Protein AF-A0A6P7YYZ5-F1 (afdb_monomer)

Nearest PDB structures (foldseek):
  6nr8-assembly1_4  TM=8.259E-01  e=3.745E-09  Homo sapiens
  6nrc-assembly1_4  TM=8.775E-01  e=7.275E-09  Homo sapiens
  6nrd-assembly1_4  TM=8.446E-01  e=4.225E-09  Homo sapiens
  4zop-assembly1_B  TM=7.526E-01  e=5.633E+00  Homo sapiens
  8tu6-assembly1_B  TM=7.529E-01  e=8.093E+00  Homo sapiens

Radius of gyration: 33.9 Å; Cα contacts (8 Å, |Δi|>4): 67; chains: 1; bounding box: 81×26×107 Å

InterPro domains:
  IPR002777 Prefoldin beta-like [PF01920] (38-143)
  IPR009053 Prefoldin [G3DSA:1.10.287.370] (31-143)
  IPR016661 Prefoldin, subunit 4 [PIRSF016477] (21-148)
  IPR016661 Prefoldin, subunit 4 [PTHR21100] (19-149)

Solvent-accessible surface area (backbone atoms only — not comparable to full-atom values): 9573 Å² total; per-residue (Å²): 138,84,86,88,86,87,88,88,87,89,85,82,90,76,87,81,81,90,76,87,76,81,76,77,74,72,74,72,73,84,72,85,81,48,74,70,53,54,51,51,51,56,48,46,56,52,51,51,53,50,43,53,54,52,52,52,52,42,51,54,51,51,52,53,43,49,54,49,51,53,50,46,54,59,57,70,70,54,60,94,84,57,74,63,45,74,44,77,60,90,94,45,74,48,71,32,50,68,68,59,46,49,52,52,45,50,54,49,44,52,56,51,50,56,51,42,52,54,49,51,55,50,43,51,57,52,49,55,54,44,52,54,50,50,52,58,48,41,76,74,48,49,87,77,59,86,82,84,71,82,92,121

Structure (mmCIF, N/CA/C/O backbone):
data_AF-A0A6P7YYZ5-F1
#
_entry.id   AF-A0A6P7YYZ5-F1
#
loop_
_atom_site.group_PDB
_atom_site.id
_atom_site.type_symbol
_atom_site.label_atom_id
_atom_site.label_alt_id
_atom_site.label_comp_id
_atom_site.label_asym_id
_atom_site.label_entity_id
_atom_site.label_seq_id
_atom_site.pdbx_PDB_ins_code
_atom_site.Cartn_x
_atom_site.Cartn_y
_atom_site.Cartn_z
_atom_site.occupancy
_atom_site.B_iso_or_equiv
_atom_site.auth_seq_id
_atom_site.auth_comp_id
_atom_site.auth_asym_id
_atom_site.auth_atom_id
_atom_site.pdbx_PDB_model_num
ATOM 1 N N . MET A 1 1 ? 57.079 -19.587 81.071 1.00 39.97 1 MET A N 1
ATOM 2 C CA . M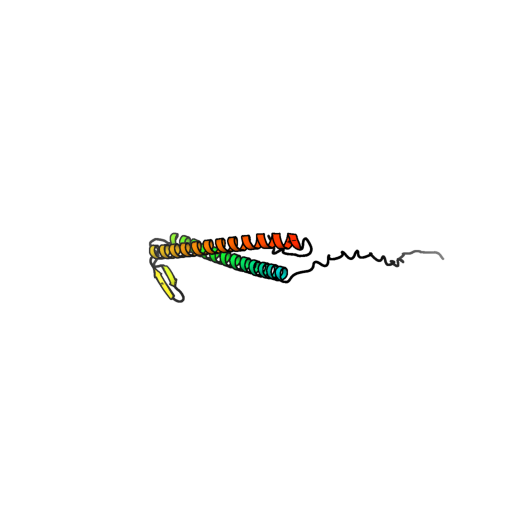ET A 1 1 ? 57.438 -19.026 79.748 1.00 39.97 1 MET A CA 1
ATOM 3 C C . MET A 1 1 ? 56.194 -18.415 79.117 1.00 39.97 1 MET A C 1
ATOM 5 O O . MET A 1 1 ? 55.093 -18.734 79.536 1.00 39.97 1 MET A O 1
ATOM 9 N N . ARG A 1 2 ? 56.405 -17.424 78.258 1.00 38.94 2 ARG A N 1
ATOM 10 C CA . ARG A 1 2 ? 55.554 -16.257 77.982 1.00 38.94 2 ARG A CA 1
ATOM 11 C C . ARG A 1 2 ? 54.751 -16.447 76.675 1.00 38.94 2 ARG A C 1
ATOM 13 O O . ARG A 1 2 ? 55.193 -17.221 75.836 1.00 38.94 2 ARG A O 1
ATOM 20 N N . PHE A 1 3 ? 53.695 -15.633 76.515 1.00 37.72 3 PHE A N 1
ATOM 21 C CA . PHE A 1 3 ? 52.914 -15.318 75.293 1.00 37.72 3 PHE A CA 1
ATOM 22 C C . PHE A 1 3 ? 51.848 -16.353 74.872 1.00 37.72 3 PHE A C 1
ATOM 24 O O . PHE A 1 3 ? 52.139 -17.533 74.803 1.00 37.72 3 PHE A O 1
ATOM 31 N N . GLY A 1 4 ? 50.580 -16.031 74.591 1.00 42.47 4 GLY A N 1
ATOM 32 C CA . GLY A 1 4 ? 49.919 -14.759 74.281 1.00 42.47 4 GLY A CA 1
ATOM 33 C C . GLY A 1 4 ? 49.463 -14.745 72.817 1.00 42.47 4 GLY A C 1
ATOM 34 O O . GLY A 1 4 ? 50.325 -14.665 71.955 1.00 42.47 4 GLY A O 1
ATOM 35 N N . SER A 1 5 ? 48.149 -14.809 72.548 1.00 42.12 5 SER A N 1
ATOM 36 C CA . SER A 1 5 ? 47.453 -14.006 71.520 1.00 42.12 5 SER A CA 1
ATOM 37 C C . SER A 1 5 ? 45.942 -14.312 71.480 1.00 42.12 5 SER A C 1
ATOM 39 O O . SER A 1 5 ? 45.530 -15.468 71.484 1.00 42.12 5 SER A O 1
ATOM 41 N N . ALA A 1 6 ? 45.136 -13.256 71.416 1.00 41.34 6 ALA A N 1
ATOM 42 C CA . ALA A 1 6 ? 43.705 -13.211 71.080 1.00 41.34 6 ALA A CA 1
ATOM 43 C C . ALA A 1 6 ? 43.562 -12.267 69.847 1.00 41.34 6 ALA A C 1
ATOM 45 O O . ALA A 1 6 ? 44.587 -11.703 69.456 1.00 41.34 6 ALA A O 1
ATOM 46 N N . PRO A 1 7 ? 42.379 -11.889 69.301 1.00 55.72 7 PRO A N 1
ATOM 47 C CA . PRO A 1 7 ? 41.026 -12.471 69.271 1.00 55.72 7 PRO A CA 1
ATOM 48 C C . PRO A 1 7 ? 40.462 -12.494 67.798 1.00 55.72 7 PRO A C 1
ATOM 50 O O . PRO A 1 7 ? 41.136 -13.045 66.937 1.00 55.72 7 PRO A O 1
ATOM 53 N N . PRO A 1 8 ? 39.273 -11.942 67.440 1.00 63.56 8 PRO A N 1
ATOM 54 C CA . PRO A 1 8 ? 38.016 -12.652 67.140 1.00 63.56 8 PRO A CA 1
ATOM 55 C C . PRO A 1 8 ? 37.487 -12.390 65.704 1.00 63.56 8 PRO A C 1
ATOM 57 O O . PRO A 1 8 ? 38.052 -11.567 64.989 1.00 63.56 8 PRO A O 1
ATOM 60 N N . ARG A 1 9 ? 36.323 -12.945 65.310 1.00 41.84 9 ARG A N 1
ATOM 61 C CA . ARG A 1 9 ? 35.265 -12.128 64.663 1.00 41.84 9 ARG A CA 1
ATOM 62 C C . ARG A 1 9 ? 33.916 -12.822 64.471 1.00 41.84 9 ARG A C 1
ATOM 64 O O . ARG A 1 9 ? 33.815 -14.018 64.247 1.00 41.84 9 ARG A O 1
ATOM 71 N N . CYS A 1 10 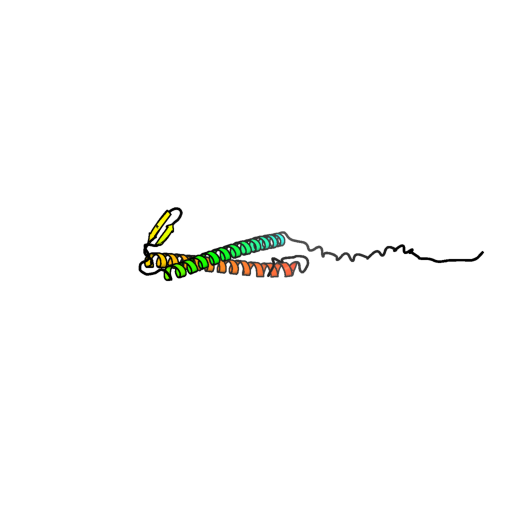? 32.906 -11.965 64.595 1.00 45.19 10 CYS A N 1
ATOM 72 C CA . CYS A 1 10 ? 31.467 -12.172 64.587 1.00 45.19 10 CYS A CA 1
ATOM 73 C C . CYS A 1 10 ? 30.873 -12.576 63.231 1.00 45.19 10 CYS A C 1
ATOM 75 O O . CYS A 1 10 ? 31.313 -12.107 62.186 1.00 45.19 10 CYS A O 1
ATOM 77 N N . GLY A 1 11 ? 29.736 -13.261 63.315 1.00 39.62 11 GLY A N 1
ATOM 78 C CA . GLY A 1 11 ? 28.595 -13.192 62.399 1.00 39.62 11 GLY A CA 1
ATOM 79 C C . GLY A 1 11 ? 27.511 -14.077 63.016 1.00 39.62 11 GLY A C 1
ATOM 80 O O . GLY A 1 11 ? 27.777 -15.232 63.307 1.00 39.62 11 GLY A O 1
ATOM 81 N N . GLY A 1 12 ? 26.322 -13.637 63.400 1.00 40.69 12 GLY A N 1
ATOM 82 C CA . GLY A 1 12 ? 25.509 -12.510 62.974 1.00 40.69 12 GLY A CA 1
ATOM 83 C C . GLY A 1 12 ? 24.088 -13.070 62.948 1.00 40.69 12 GLY A C 1
ATOM 84 O O . GLY A 1 12 ? 23.691 -13.686 61.968 1.00 40.69 12 GLY A O 1
ATOM 85 N N . GLN A 1 13 ? 23.374 -12.967 64.071 1.00 45.47 13 GLN A N 1
ATOM 86 C CA . GLN A 1 13 ? 21.946 -13.268 64.140 1.00 45.47 13 GLN A CA 1
ATOM 87 C C . GLN A 1 13 ? 21.182 -12.115 63.490 1.00 45.47 13 GLN A C 1
ATOM 89 O O . GLN A 1 13 ? 21.353 -10.971 63.902 1.00 45.47 13 GLN A O 1
ATOM 94 N N . SER A 1 14 ? 20.285 -12.417 62.556 1.00 42.44 14 SER A N 1
ATOM 95 C CA . SER A 1 14 ? 19.061 -11.633 62.390 1.00 42.44 14 SER A CA 1
ATOM 96 C C . SER A 1 14 ? 18.012 -12.471 61.667 1.00 42.44 14 SER A C 1
ATOM 98 O O . SER A 1 14 ? 18.008 -12.587 60.444 1.00 42.44 14 SER A O 1
ATOM 100 N N . SER A 1 15 ? 17.127 -13.065 62.460 1.00 45.25 15 SER A N 1
ATOM 101 C CA . SER A 1 15 ? 15.822 -13.549 62.032 1.00 45.25 15 SER A CA 1
ATOM 102 C C . SER A 1 15 ? 14.973 -12.357 61.576 1.00 45.25 15 SER A C 1
ATOM 104 O O . SER A 1 15 ? 14.746 -11.432 62.356 1.00 45.25 15 SER A O 1
ATOM 106 N N . SER A 1 16 ? 14.503 -12.360 60.331 1.00 38.94 16 SER A N 1
ATOM 107 C CA . SER A 1 16 ? 13.532 -11.377 59.835 1.00 38.94 16 SER A CA 1
ATOM 108 C C . SER A 1 16 ? 12.103 -11.831 60.159 1.00 38.94 16 SER A C 1
ATOM 110 O O . SER A 1 16 ? 11.766 -12.974 59.847 1.00 38.94 16 SER A O 1
ATOM 112 N N . PRO A 1 17 ? 11.240 -10.979 60.742 1.00 47.31 17 PRO A N 1
ATOM 113 C CA . PRO A 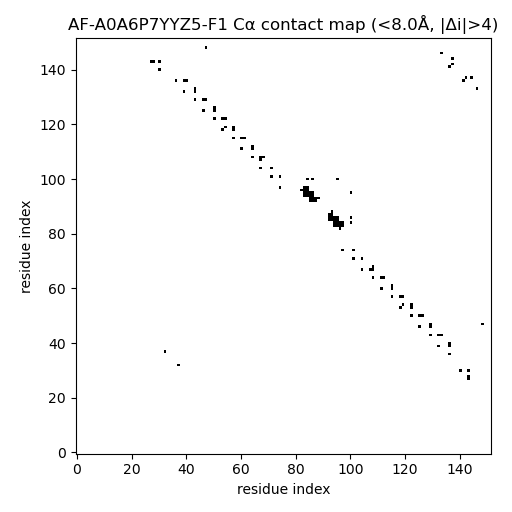1 17 ? 9.824 -11.273 60.870 1.00 47.31 17 PRO A CA 1
ATOM 114 C C . PRO A 1 17 ? 9.026 -10.743 59.670 1.00 47.31 17 PRO A C 1
ATOM 116 O O . PRO A 1 17 ? 9.278 -9.670 59.123 1.00 47.31 17 PRO A O 1
ATOM 119 N N . THR A 1 18 ? 8.036 -11.545 59.303 1.00 43.75 18 THR A N 1
ATOM 120 C CA . THR A 1 18 ? 6.918 -11.313 58.391 1.00 43.75 18 THR A CA 1
ATOM 121 C C . THR A 1 18 ? 6.239 -9.955 58.596 1.00 43.75 18 THR A C 1
ATOM 123 O O . THR A 1 18 ? 5.823 -9.641 59.707 1.00 43.75 18 THR A O 1
ATOM 126 N N . MET A 1 19 ? 6.017 -9.201 57.514 1.00 41.16 19 MET A N 1
ATOM 127 C CA . MET A 1 19 ? 5.031 -8.115 57.474 1.00 41.16 19 MET A CA 1
ATOM 128 C C . MET A 1 19 ? 4.071 -8.376 56.316 1.00 41.16 19 MET A C 1
ATOM 130 O O . MET A 1 19 ? 4.426 -8.266 55.144 1.00 41.16 19 MET A O 1
ATOM 134 N N . ALA A 1 20 ? 2.855 -8.782 56.680 1.00 44.25 20 ALA A N 1
ATOM 135 C CA . ALA A 1 20 ? 1.724 -8.937 55.787 1.00 44.25 20 ALA A CA 1
ATOM 136 C C . ALA A 1 20 ? 1.378 -7.573 55.174 1.00 44.25 20 ALA A C 1
ATOM 138 O O . ALA A 1 20 ? 0.822 -6.699 55.838 1.00 44.25 20 ALA A O 1
ATOM 139 N N . ALA A 1 21 ? 1.722 -7.391 53.901 1.00 44.34 21 ALA A N 1
ATOM 140 C CA . ALA A 1 21 ? 1.187 -6.307 53.100 1.00 44.34 21 ALA A CA 1
ATOM 141 C C . ALA A 1 21 ? -0.284 -6.624 52.812 1.00 44.34 21 ALA A C 1
ATOM 143 O O . ALA A 1 21 ? -0.606 -7.538 52.053 1.00 44.34 21 ALA A O 1
ATOM 144 N N . THR A 1 22 ? -1.178 -5.882 53.459 1.00 39.81 22 THR A N 1
ATOM 145 C CA . THR A 1 22 ? -2.609 -5.868 53.173 1.00 39.81 22 THR A CA 1
ATOM 146 C C . THR A 1 22 ? -2.799 -5.493 51.706 1.00 39.81 22 THR A C 1
ATOM 148 O O . THR A 1 22 ? -2.731 -4.321 51.337 1.00 39.81 22 THR A O 1
ATOM 151 N N . MET A 1 23 ? -3.003 -6.495 50.850 1.00 44.81 23 MET A N 1
ATOM 152 C CA . MET A 1 23 ? -3.414 -6.281 49.471 1.00 44.81 23 MET A CA 1
ATOM 153 C C . MET A 1 23 ? -4.768 -5.572 49.501 1.00 44.81 23 MET A C 1
ATOM 155 O O . MET A 1 23 ? -5.798 -6.181 49.789 1.00 44.81 23 MET A O 1
ATOM 159 N N . LYS A 1 24 ? -4.766 -4.265 49.213 1.00 38.59 24 LYS A N 1
ATOM 160 C CA . LYS A 1 24 ? -5.951 -3.575 48.706 1.00 38.59 24 LYS A CA 1
ATOM 161 C C . LYS A 1 24 ? -6.372 -4.348 47.463 1.00 38.59 24 LYS A C 1
ATOM 163 O O . LYS A 1 24 ? -5.777 -4.194 46.401 1.00 38.59 24 LYS A O 1
ATOM 168 N N . LYS A 1 25 ? -7.375 -5.210 47.620 1.00 39.62 25 LYS A N 1
ATOM 169 C CA . LYS A 1 25 ? -8.158 -5.733 46.512 1.00 39.62 25 LYS A CA 1
ATOM 170 C C . LYS A 1 25 ? -8.787 -4.497 45.882 1.00 39.62 25 LYS A C 1
ATOM 172 O O . LYS A 1 25 ? -9.761 -3.969 46.412 1.00 39.62 25 LYS A O 1
ATOM 177 N N . ALA A 1 26 ? -8.147 -3.964 44.840 1.00 41.97 26 ALA A N 1
ATOM 178 C CA . ALA A 1 26 ? -8.826 -3.088 43.909 1.00 41.97 26 ALA A CA 1
ATOM 179 C C . ALA A 1 26 ? -10.070 -3.876 43.514 1.00 41.97 26 ALA A C 1
ATOM 181 O O . ALA A 1 26 ? -9.963 -4.975 42.968 1.00 41.97 26 ALA A O 1
ATOM 182 N N . ALA A 1 27 ? -11.229 -3.407 43.965 1.00 42.41 27 ALA A N 1
ATOM 183 C CA . ALA A 1 27 ? -12.479 -3.889 43.441 1.00 42.41 27 ALA A CA 1
ATOM 184 C C . ALA A 1 27 ? -12.391 -3.561 41.954 1.00 42.41 27 ALA A C 1
ATOM 186 O O . ALA A 1 27 ? -12.506 -2.399 41.579 1.00 42.41 27 ALA A O 1
ATOM 187 N N . ALA A 1 28 ? -12.044 -4.561 41.141 1.00 50.09 28 ALA A N 1
ATOM 188 C CA . ALA A 1 28 ? -12.429 -4.548 39.750 1.00 50.09 28 ALA A CA 1
ATOM 189 C C . ALA A 1 28 ? -13.933 -4.315 39.820 1.00 50.09 28 ALA A C 1
ATOM 191 O O . ALA A 1 28 ? -14.658 -5.146 40.372 1.00 50.09 28 ALA A O 1
ATOM 192 N N . GLU A 1 29 ? -14.354 -3.105 39.461 1.00 51.88 29 GLU A N 1
ATOM 193 C CA . GLU A 1 29 ? -15.760 -2.818 39.268 1.00 51.88 29 GLU A CA 1
ATOM 194 C C . GLU A 1 29 ? -16.249 -3.932 38.350 1.00 51.88 29 GLU A C 1
ATOM 196 O O . GLU A 1 29 ? -15.667 -4.157 37.289 1.00 51.88 29 GLU A O 1
ATOM 201 N N . ASP A 1 30 ? -17.209 -4.722 38.824 1.00 55.28 30 ASP A N 1
ATOM 202 C CA . ASP A 1 30 ? -17.781 -5.827 38.063 1.00 55.28 30 ASP A CA 1
ATOM 203 C C . ASP A 1 30 ? -18.586 -5.177 36.929 1.00 55.28 30 ASP A C 1
ATOM 205 O O . ASP A 1 30 ? -19.787 -4.929 37.035 1.00 55.28 30 ASP A O 1
ATOM 209 N N . VAL A 1 31 ? -17.887 -4.732 35.882 1.00 67.06 31 VAL A N 1
ATOM 210 C CA . VAL A 1 31 ? -18.506 -4.063 34.748 1.00 67.06 31 VAL A CA 1
ATOM 211 C C . VAL A 1 31 ? -19.233 -5.139 33.964 1.00 67.06 31 VAL A C 1
ATOM 213 O O . VAL A 1 31 ? -18.620 -5.990 33.320 1.00 67.06 31 VAL A O 1
ATOM 216 N N . ASN A 1 32 ? -20.562 -5.110 34.018 1.00 78.56 32 ASN A N 1
ATOM 217 C CA . ASN A 1 32 ? -21.396 -6.008 33.234 1.00 78.56 32 ASN A CA 1
ATOM 218 C C . ASN A 1 32 ? -21.157 -5.788 31.730 1.00 78.56 32 ASN A C 1
ATOM 220 O O . ASN A 1 32 ? -21.645 -4.824 31.138 1.00 78.56 32 ASN A O 1
ATOM 224 N N . VAL A 1 33 ? -20.429 -6.717 31.105 1.00 84.31 33 VAL A N 1
ATOM 225 C CA . VAL A 1 33 ? -20.209 -6.757 29.654 1.00 84.31 33 VAL A CA 1
ATOM 226 C C . VAL A 1 33 ? -21.464 -7.303 28.977 1.00 84.31 33 VAL A C 1
ATOM 228 O O . VAL A 1 33 ? -21.871 -8.441 29.217 1.00 84.31 33 VAL A O 1
ATOM 231 N N . THR A 1 34 ? -22.093 -6.500 28.119 1.00 90.19 34 THR A N 1
ATOM 232 C CA . THR A 1 34 ? -23.247 -6.951 27.329 1.00 90.19 34 THR A CA 1
ATOM 233 C C . THR A 1 34 ? -22.799 -7.629 26.033 1.00 90.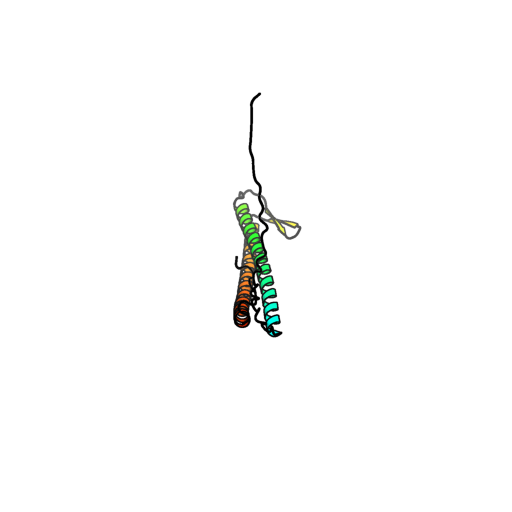19 34 THR A C 1
ATOM 235 O O . THR A 1 34 ? -21.673 -7.449 25.568 1.00 90.19 34 THR A O 1
ATOM 238 N N . PHE A 1 35 ? -23.699 -8.386 25.399 1.00 91.44 35 PHE A N 1
ATOM 239 C CA . PHE A 1 35 ? -23.421 -9.002 24.098 1.00 91.44 35 PHE A CA 1
ATOM 240 C C . PHE A 1 35 ? -23.041 -7.966 23.025 1.00 91.44 35 PHE A C 1
ATOM 242 O O . PHE A 1 35 ? -22.111 -8.193 22.252 1.00 91.44 35 PHE A O 1
ATOM 249 N N . GLU A 1 36 ? -23.708 -6.808 23.009 1.00 91.94 36 GLU A N 1
ATOM 250 C CA . GLU A 1 36 ? -23.402 -5.714 22.078 1.00 91.94 36 GLU A CA 1
ATOM 251 C C . GLU A 1 36 ? -21.987 -5.156 22.282 1.00 91.94 36 GLU A C 1
ATOM 253 O O . GLU A 1 36 ? -21.292 -4.846 21.314 1.00 91.94 36 GLU A O 1
ATOM 258 N N . ASP A 1 37 ? -21.518 -5.080 23.529 1.00 90.50 37 ASP A N 1
ATOM 259 C CA . ASP A 1 37 ? -20.156 -4.630 23.823 1.00 90.50 37 ASP A CA 1
ATOM 260 C C . ASP A 1 37 ? -19.123 -5.631 23.331 1.00 90.50 37 ASP A C 1
ATOM 262 O O . ASP A 1 37 ? -18.144 -5.249 22.693 1.00 90.50 37 ASP A O 1
ATOM 266 N N . GLN A 1 38 ? -19.372 -6.922 23.555 1.00 89.25 38 GLN A N 1
ATOM 267 C CA . GLN A 1 38 ? -18.489 -7.968 23.056 1.00 89.25 38 GLN A CA 1
ATOM 268 C C . GLN A 1 38 ? -18.425 -7.957 21.523 1.00 89.25 38 GLN A C 1
ATOM 270 O O . GLN A 1 38 ? -17.359 -8.176 20.945 1.00 89.25 38 GLN A O 1
ATOM 275 N N . GLN A 1 39 ? -19.531 -7.646 20.839 1.00 93.31 39 GLN A N 1
ATOM 276 C CA . GLN A 1 39 ? -19.521 -7.447 19.389 1.00 93.31 39 GLN A CA 1
ATOM 277 C C . GLN A 1 39 ? -18.649 -6.257 18.974 1.00 93.31 39 GLN A C 1
ATOM 279 O O . GLN A 1 39 ? -17.887 -6.381 18.011 1.00 93.31 39 GLN A O 1
ATOM 284 N N . LYS A 1 40 ? -18.716 -5.134 19.699 1.00 93.44 40 LYS A N 1
ATOM 285 C CA . LYS A 1 40 ? -17.858 -3.962 19.456 1.00 93.44 40 LYS A CA 1
ATOM 286 C C . LYS A 1 40 ? -16.382 -4.277 19.702 1.00 93.44 40 LYS A C 1
ATOM 288 O O . LYS A 1 40 ? -15.564 -3.941 18.852 1.00 93.44 40 LYS A O 1
ATOM 293 N N . ILE A 1 41 ? -16.053 -4.994 20.777 1.00 90.75 41 ILE A N 1
ATOM 294 C CA . ILE A 1 41 ? -14.688 -5.462 21.082 1.00 90.75 41 ILE A CA 1
ATOM 295 C C . ILE A 1 41 ? -14.172 -6.376 19.963 1.00 90.75 41 ILE A C 1
ATOM 297 O O . ILE A 1 41 ? -13.091 -6.161 19.421 1.00 90.75 41 ILE A O 1
ATOM 301 N N . ASN A 1 42 ? -14.976 -7.350 19.530 1.00 92.56 42 ASN A N 1
ATOM 302 C CA . ASN A 1 42 ? -14.599 -8.254 18.442 1.00 92.56 42 ASN A CA 1
ATOM 303 C C . ASN A 1 42 ? -14.455 -7.526 17.097 1.00 92.56 42 ASN A C 1
ATOM 305 O O . ASN A 1 42 ? -13.702 -7.969 16.228 1.00 92.56 42 ASN A O 1
ATOM 309 N N . LYS A 1 43 ? -15.219 -6.451 16.870 1.00 94.62 43 LYS A N 1
ATOM 310 C CA . LYS A 1 43 ? -15.084 -5.604 15.679 1.00 94.62 43 LYS A CA 1
ATOM 311 C C . LYS A 1 43 ? -13.809 -4.764 15.748 1.00 94.62 43 LYS A C 1
ATOM 313 O O . LYS A 1 43 ? -13.112 -4.680 14.744 1.00 94.62 43 LYS A O 1
ATOM 318 N N . PHE A 1 44 ? -13.492 -4.208 16.917 1.00 93.25 44 PHE A N 1
ATOM 319 C CA . PHE A 1 44 ? -12.256 -3.470 17.164 1.00 93.25 44 PHE A CA 1
ATOM 320 C C . PHE A 1 44 ? -11.034 -4.348 16.878 1.00 93.25 44 PHE A C 1
ATOM 322 O O . PHE A 1 44 ? -10.237 -4.003 16.014 1.00 93.25 44 PHE A O 1
ATOM 329 N N . ALA A 1 45 ? -10.961 -5.540 17.482 1.00 92.81 45 ALA A N 1
ATOM 330 C CA . ALA A 1 45 ? -9.858 -6.478 17.264 1.00 92.81 45 ALA A CA 1
ATOM 331 C C . ALA A 1 45 ? -9.666 -6.829 15.776 1.00 92.81 45 ALA A C 1
ATOM 333 O O . ALA A 1 45 ? -8.557 -6.755 15.256 1.00 92.81 45 ALA A O 1
ATOM 334 N N . ARG A 1 46 ? -10.759 -7.139 15.062 1.00 94.62 46 ARG A N 1
ATOM 335 C CA . ARG A 1 46 ? -10.712 -7.451 13.622 1.00 94.62 46 ARG A CA 1
ATOM 336 C C . ARG A 1 46 ? -10.240 -6.272 12.774 1.00 94.62 46 ARG A C 1
ATOM 338 O O . ARG A 1 46 ? -9.449 -6.461 11.856 1.00 94.62 46 ARG A O 1
ATOM 345 N N . ASN A 1 47 ? -10.730 -5.070 13.063 1.00 94.75 47 ASN A N 1
ATOM 346 C CA . ASN A 1 47 ? -10.337 -3.868 12.336 1.00 94.75 47 ASN A CA 1
ATOM 347 C C . ASN A 1 47 ? -8.871 -3.500 12.599 1.00 94.75 47 ASN A C 1
ATOM 349 O O . ASN A 1 47 ? -8.186 -3.113 11.659 1.00 94.75 47 ASN A O 1
ATOM 353 N N . THR A 1 48 ? -8.378 -3.672 13.829 1.00 92.50 48 THR A N 1
ATOM 354 C CA . THR A 1 48 ? -6.959 -3.502 14.167 1.00 92.50 48 THR A CA 1
ATOM 355 C C . THR A 1 48 ? -6.083 -4.451 13.358 1.00 92.50 48 THR A C 1
ATOM 357 O O . THR A 1 48 ? -5.199 -3.978 12.652 1.00 92.50 48 THR A O 1
ATOM 360 N N . SER A 1 49 ? -6.365 -5.762 13.379 1.00 94.38 49 SER A N 1
ATOM 361 C CA . SER A 1 49 ? -5.610 -6.731 12.569 1.00 94.38 49 SER A CA 1
ATOM 362 C C . SER A 1 49 ? -5.630 -6.354 11.089 1.00 94.38 49 SER A C 1
ATOM 364 O O . SER A 1 49 ? -4.598 -6.377 10.427 1.00 94.38 49 SER A O 1
ATOM 366 N N . ARG A 1 50 ? -6.791 -5.914 10.584 1.00 95.50 50 ARG A N 1
ATOM 367 C CA . ARG A 1 50 ? -6.920 -5.502 9.188 1.00 95.50 50 ARG A CA 1
ATOM 368 C C . ARG A 1 50 ? -6.086 -4.268 8.846 1.00 95.50 50 ARG A C 1
ATOM 370 O O . ARG A 1 50 ? -5.572 -4.195 7.735 1.00 95.50 50 ARG A O 1
ATOM 377 N N . ILE A 1 51 ? -5.971 -3.293 9.748 1.00 95.50 51 ILE A N 1
ATOM 378 C CA . ILE A 1 51 ? -5.095 -2.133 9.536 1.00 95.50 51 ILE A CA 1
ATOM 379 C C . ILE A 1 51 ? -3.635 -2.568 9.486 1.00 95.50 51 ILE A C 1
ATOM 381 O O . ILE A 1 51 ? -2.924 -2.102 8.602 1.00 95.50 51 ILE A O 1
ATOM 385 N N . THR A 1 52 ? -3.197 -3.441 10.394 1.00 95.31 52 THR A N 1
ATOM 386 C CA . THR A 1 52 ? -1.815 -3.940 10.404 1.00 95.31 52 THR A CA 1
ATOM 387 C C . THR A 1 52 ? -1.472 -4.619 9.080 1.00 95.31 52 THR A C 1
ATOM 389 O O . THR A 1 52 ? -0.528 -4.198 8.421 1.00 95.31 52 THR A O 1
ATOM 392 N N . GLU A 1 53 ? -2.310 -5.552 8.616 1.00 96.38 53 GLU A N 1
ATOM 393 C CA . GLU A 1 53 ? -2.139 -6.212 7.311 1.00 96.38 53 GLU A CA 1
ATOM 394 C C . GLU A 1 53 ? -2.076 -5.211 6.145 1.00 96.38 53 GLU A C 1
ATOM 396 O O . GLU A 1 53 ? -1.258 -5.341 5.239 1.00 96.38 53 GLU A O 1
ATOM 401 N N . LEU A 1 54 ? -2.956 -4.202 6.143 1.00 97.19 54 LEU A N 1
ATOM 402 C CA . LEU A 1 54 ? -2.980 -3.188 5.087 1.00 97.19 54 LEU A CA 1
ATOM 403 C C . LEU A 1 54 ? -1.727 -2.304 5.115 1.00 97.19 54 LEU A C 1
ATOM 405 O O . LEU A 1 54 ? -1.237 -1.929 4.054 1.00 97.19 54 LEU A O 1
ATOM 409 N N . LYS A 1 55 ? -1.213 -1.963 6.302 1.00 96.25 55 LYS A N 1
ATOM 410 C CA . LYS A 1 55 ? 0.025 -1.187 6.455 1.00 96.25 55 LYS A CA 1
ATOM 411 C C . LYS A 1 55 ? 1.242 -1.974 5.972 1.00 96.25 55 LYS A C 1
ATOM 413 O O . LYS A 1 55 ? 2.060 -1.400 5.258 1.00 96.25 55 LYS A O 1
ATOM 418 N N . GLU A 1 56 ? 1.321 -3.263 6.294 1.00 97.38 56 GLU A N 1
ATOM 419 C CA . GLU A 1 56 ? 2.352 -4.167 5.765 1.00 97.38 56 GLU A CA 1
ATOM 420 C C . GLU A 1 56 ? 2.284 -4.234 4.230 1.00 97.38 56 GLU A C 1
ATOM 422 O O . GLU A 1 56 ? 3.290 -4.028 3.552 1.00 97.38 56 GLU A O 1
ATOM 427 N N . GLU A 1 57 ? 1.084 -4.397 3.655 1.00 97.25 57 GLU A N 1
ATOM 428 C CA . GLU A 1 57 ? 0.909 -4.411 2.196 1.00 97.25 57 GLU A CA 1
ATOM 429 C C . GLU A 1 57 ? 1.323 -3.078 1.541 1.00 97.25 57 GLU A C 1
ATOM 431 O O . GLU A 1 57 ? 1.920 -3.071 0.461 1.00 97.25 57 GLU A O 1
ATOM 436 N N . ILE A 1 58 ? 1.021 -1.940 2.176 1.00 97.69 58 ILE A N 1
ATOM 437 C CA . ILE A 1 58 ? 1.455 -0.615 1.708 1.00 97.69 58 ILE A CA 1
ATOM 438 C C . ILE A 1 58 ? 2.983 -0.519 1.715 1.00 97.69 58 ILE A C 1
ATOM 440 O O . ILE A 1 58 ? 3.560 -0.025 0.744 1.00 97.69 58 ILE A O 1
ATOM 444 N N . GLU A 1 59 ? 3.641 -0.981 2.777 1.00 97.81 59 GLU A N 1
ATOM 445 C CA . GLU A 1 59 ? 5.101 -0.959 2.882 1.00 97.81 59 GLU A CA 1
ATOM 446 C C . GLU A 1 59 ? 5.753 -1.804 1.779 1.00 97.81 59 GLU A C 1
ATOM 448 O O . GLU A 1 59 ? 6.672 -1.337 1.101 1.00 97.81 59 GLU A O 1
ATOM 453 N N . ASP A 1 60 ? 5.231 -3.003 1.525 1.00 97.94 60 ASP A N 1
ATOM 454 C CA . ASP A 1 60 ? 5.721 -3.878 0.457 1.00 97.94 60 ASP A CA 1
ATOM 455 C C . ASP A 1 60 ? 5.553 -3.250 -0.930 1.00 97.94 60 ASP A C 1
ATOM 457 O O . ASP A 1 60 ? 6.467 -3.308 -1.759 1.00 97.94 60 ASP A O 1
ATOM 461 N N . LYS A 1 61 ? 4.420 -2.587 -1.194 1.00 97.00 61 LYS A N 1
ATOM 462 C CA . LYS A 1 61 ? 4.230 -1.859 -2.458 1.00 97.00 61 LYS A CA 1
ATOM 463 C C . LYS A 1 61 ? 5.140 -0.639 -2.569 1.00 97.00 61 LYS A C 1
ATOM 465 O O . LYS A 1 61 ? 5.618 -0.359 -3.664 1.00 97.00 61 LYS A O 1
ATOM 470 N N . LYS A 1 62 ? 5.430 0.067 -1.473 1.00 97.00 62 LYS A N 1
ATOM 471 C CA . LYS A 1 62 ? 6.399 1.178 -1.472 1.00 97.00 62 LYS A CA 1
ATOM 472 C C . LYS A 1 62 ? 7.814 0.687 -1.783 1.00 97.00 62 LYS A C 1
ATOM 474 O O . LYS A 1 62 ? 8.498 1.316 -2.584 1.00 97.00 62 LYS A O 1
ATOM 479 N N . LYS A 1 63 ? 8.219 -0.472 -1.253 1.00 98.00 63 LYS A N 1
ATOM 480 C CA . LYS A 1 63 ? 9.490 -1.126 -1.620 1.00 98.00 63 LYS A CA 1
ATOM 481 C C . LYS A 1 63 ? 9.532 -1.498 -3.102 1.00 98.00 63 LYS A C 1
ATOM 483 O O . LYS A 1 63 ? 10.513 -1.219 -3.776 1.00 98.00 63 LYS A O 1
ATOM 488 N N . GLN A 1 64 ? 8.459 -2.087 -3.633 1.00 96.62 64 GLN A N 1
ATOM 489 C CA . GLN A 1 64 ? 8.366 -2.399 -5.066 1.00 96.62 64 GLN A CA 1
ATOM 490 C C . GLN A 1 64 ? 8.448 -1.143 -5.942 1.00 96.62 64 GLN A C 1
ATOM 492 O O . GLN A 1 64 ? 9.069 -1.180 -6.998 1.00 96.62 64 GLN A O 1
ATOM 497 N N . LEU A 1 65 ? 7.843 -0.037 -5.505 1.00 97.31 65 LEU A N 1
ATOM 498 C CA . LEU A 1 65 ? 7.896 1.242 -6.205 1.00 97.31 65 LEU A CA 1
ATOM 499 C C . LEU A 1 65 ? 9.322 1.794 -6.236 1.00 97.31 65 LEU A C 1
ATOM 501 O O . LEU A 1 65 ? 9.783 2.155 -7.313 1.00 97.31 65 LEU A O 1
ATOM 505 N N . GLN A 1 66 ? 10.024 1.769 -5.099 1.00 97.69 66 GLN A N 1
ATOM 506 C CA . GLN A 1 66 ? 11.436 2.150 -5.033 1.00 97.69 66 GLN A CA 1
ATOM 507 C C . GLN A 1 66 ? 12.285 1.297 -5.981 1.00 97.69 66 GLN A C 1
ATOM 509 O O . GLN A 1 66 ? 13.034 1.841 -6.776 1.00 97.69 66 GLN A O 1
ATOM 514 N N . ASN A 1 67 ? 12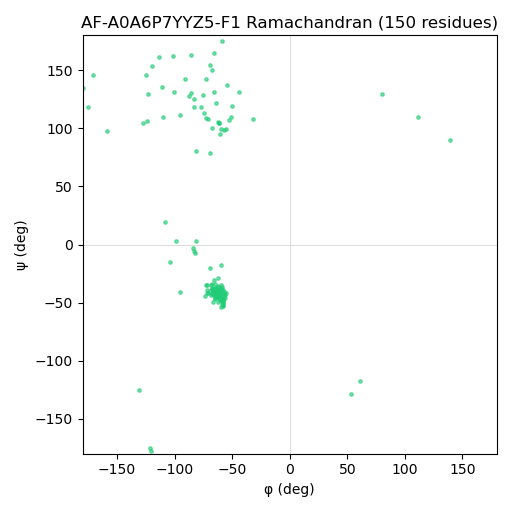.096 -0.027 -5.984 1.00 96.81 67 ASN A N 1
ATOM 515 C CA . ASN A 1 67 ? 12.837 -0.915 -6.885 1.00 96.81 67 ASN A CA 1
ATOM 516 C C . ASN A 1 67 ? 12.609 -0.574 -8.370 1.00 96.81 67 ASN A C 1
ATOM 518 O O . ASN A 1 67 ? 13.508 -0.749 -9.188 1.00 96.81 67 ASN A O 1
ATOM 522 N N . LEU A 1 68 ? 11.401 -0.128 -8.741 1.00 96.12 68 LEU A N 1
ATOM 523 C CA . LEU A 1 68 ? 11.111 0.316 -10.106 1.00 96.12 68 LEU A CA 1
ATOM 524 C C . LEU A 1 68 ? 11.752 1.673 -10.419 1.00 96.12 68 LEU A C 1
ATOM 526 O O . LEU A 1 68 ? 12.128 1.896 -11.565 1.00 96.12 68 LEU A O 1
ATOM 530 N N . GLU A 1 69 ? 11.842 2.577 -9.442 1.00 96.06 69 GLU A N 1
ATOM 531 C CA . GLU A 1 69 ? 12.546 3.858 -9.582 1.00 96.06 69 GLU A CA 1
ATOM 532 C C . GLU A 1 69 ? 14.049 3.633 -9.755 1.00 96.06 69 GLU A C 1
ATOM 534 O O . GLU A 1 69 ? 14.601 4.086 -10.753 1.00 96.06 69 GLU A O 1
ATOM 539 N N . ASP A 1 70 ? 14.659 2.816 -8.895 1.00 96.38 70 ASP A N 1
ATOM 540 C CA . ASP A 1 70 ? 16.071 2.433 -8.992 1.00 96.38 70 ASP A CA 1
ATOM 541 C C . ASP A 1 70 ? 16.373 1.781 -10.355 1.00 96.38 70 ASP A C 1
ATOM 543 O O . ASP A 1 70 ? 17.339 2.137 -11.025 1.00 96.38 70 ASP A O 1
ATOM 547 N N . ALA A 1 71 ? 15.498 0.884 -10.830 1.00 94.44 71 ALA A N 1
ATOM 548 C CA . ALA A 1 71 ? 15.646 0.268 -12.148 1.00 94.44 71 ALA A CA 1
ATOM 549 C C . ALA A 1 71 ? 15.512 1.274 -13.306 1.00 94.44 71 ALA A C 1
ATOM 551 O O . ALA A 1 71 ? 16.162 1.103 -14.336 1.00 94.44 71 ALA A O 1
ATOM 552 N N . CYS A 1 72 ? 14.672 2.309 -13.175 1.00 94.38 72 CYS A N 1
ATOM 553 C CA . CYS A 1 72 ? 14.606 3.376 -14.177 1.00 94.38 72 CYS A CA 1
ATOM 554 C C . CYS A 1 72 ? 15.925 4.151 -14.218 1.00 94.38 72 CYS A C 1
ATOM 556 O O . CYS A 1 72 ? 16.456 4.373 -15.305 1.00 94.38 72 CYS A O 1
ATOM 558 N N . ASP A 1 73 ? 16.451 4.526 -13.053 1.00 95.00 73 ASP A N 1
ATOM 559 C CA . ASP A 1 73 ? 17.693 5.289 -12.933 1.00 95.00 73 ASP A CA 1
ATOM 560 C C . ASP A 1 73 ? 18.882 4.496 -13.496 1.00 95.00 73 ASP A C 1
ATOM 562 O O . ASP A 1 73 ? 19.635 5.020 -14.319 1.00 95.00 73 ASP A O 1
ATOM 566 N N . ASP A 1 74 ? 18.987 3.206 -13.161 1.00 92.94 74 ASP A N 1
ATOM 567 C CA . ASP A 1 74 ? 20.005 2.299 -13.704 1.00 92.94 74 ASP A CA 1
ATOM 568 C C . ASP A 1 74 ? 19.934 2.214 -15.234 1.00 92.94 74 ASP A C 1
ATOM 570 O O . ASP A 1 74 ? 20.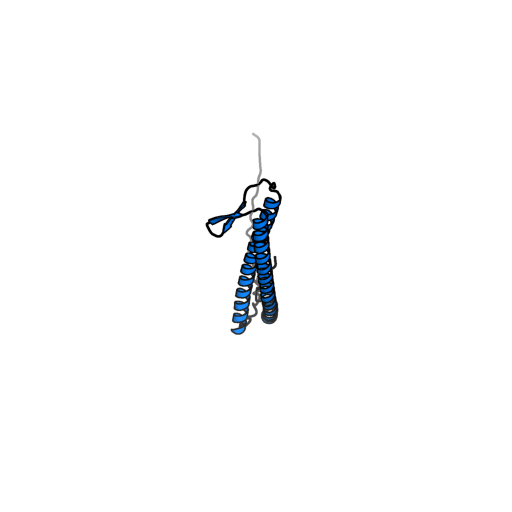961 2.248 -15.916 1.00 92.94 74 ASP A O 1
ATOM 574 N N . ILE A 1 75 ? 18.723 2.139 -15.795 1.00 91.88 75 ILE A N 1
ATOM 575 C CA . ILE A 1 75 ? 18.521 2.111 -17.246 1.00 91.88 75 ILE A CA 1
ATOM 576 C C . ILE A 1 75 ? 18.920 3.440 -17.887 1.00 91.88 75 ILE A C 1
ATOM 578 O O . ILE A 1 75 ? 19.487 3.436 -18.976 1.00 91.88 75 ILE A O 1
ATOM 582 N N . MET A 1 76 ? 18.643 4.576 -17.250 1.00 89.94 76 MET A N 1
ATOM 583 C CA . MET A 1 76 ? 19.024 5.897 -17.762 1.00 89.94 76 MET A CA 1
ATOM 584 C C . MET A 1 76 ? 20.538 6.139 -17.735 1.00 89.94 76 MET A C 1
ATOM 586 O O . MET A 1 76 ? 21.025 7.003 -18.461 1.00 89.94 76 MET A O 1
ATOM 590 N N . MET A 1 77 ? 21.283 5.389 -16.921 1.00 90.75 77 MET A N 1
ATOM 591 C CA . MET A 1 77 ? 22.747 5.433 -16.876 1.00 90.75 77 MET A CA 1
ATOM 592 C C . MET A 1 77 ? 23.426 4.586 -17.961 1.00 90.75 77 MET A C 1
ATOM 594 O O . MET A 1 77 ? 24.650 4.639 -18.087 1.00 90.75 77 MET A O 1
ATOM 598 N N . LEU A 1 78 ? 22.665 3.794 -18.720 1.00 89.06 78 LEU A N 1
ATOM 599 C CA . LEU A 1 78 ? 23.195 2.997 -19.822 1.00 89.06 78 LEU A CA 1
ATOM 600 C C . LEU A 1 78 ? 23.562 3.887 -21.013 1.00 89.06 78 LEU A C 1
ATOM 602 O O . LEU A 1 78 ? 22.844 4.829 -21.342 1.00 89.06 78 LEU A O 1
ATOM 606 N N . ASP A 1 79 ? 24.661 3.544 -21.685 1.00 86.25 79 ASP A N 1
ATOM 607 C CA . ASP A 1 79 ? 25.077 4.215 -22.916 1.00 86.25 79 ASP A CA 1
ATOM 608 C C . ASP A 1 79 ? 24.086 3.923 -24.056 1.00 86.25 79 ASP A C 1
ATOM 610 O O . ASP A 1 79 ? 23.551 2.814 -24.141 1.00 86.25 79 ASP A O 1
ATOM 614 N N . ASP A 1 80 ? 23.927 4.858 -24.998 1.00 77.88 80 ASP A N 1
ATOM 615 C CA . ASP A 1 80 ? 23.053 4.709 -26.179 1.00 77.88 80 ASP A CA 1
ATOM 616 C C . ASP A 1 80 ? 23.439 3.514 -27.084 1.00 77.88 80 ASP A C 1
ATOM 618 O O . ASP A 1 80 ? 22.652 3.056 -27.914 1.00 77.88 80 ASP A O 1
ATOM 622 N N . GLU A 1 81 ? 24.663 2.991 -26.937 1.00 79.56 81 GLU A N 1
ATOM 623 C CA . GLU A 1 81 ? 25.158 1.797 -27.638 1.00 79.56 81 GLU A CA 1
ATOM 624 C C . GLU A 1 81 ? 24.761 0.480 -26.942 1.00 79.56 81 GLU A C 1
ATOM 626 O O . GLU A 1 81 ? 25.058 -0.612 -27.444 1.00 79.56 81 GLU A O 1
ATOM 631 N N . THR A 1 82 ? 24.087 0.557 -25.791 1.00 79.50 82 THR A N 1
ATOM 632 C CA . THR A 1 82 ? 23.663 -0.618 -25.029 1.00 79.50 82 THR A CA 1
ATOM 633 C C . THR A 1 82 ? 22.624 -1.417 -25.824 1.00 79.50 82 THR A C 1
ATOM 635 O O . THR A 1 82 ? 21.652 -0.853 -26.335 1.00 79.50 82 THR A O 1
ATOM 638 N N . PRO A 1 83 ? 22.787 -2.751 -25.950 1.00 83.50 83 PRO A N 1
ATOM 639 C CA . PRO A 1 83 ? 21.793 -3.600 -26.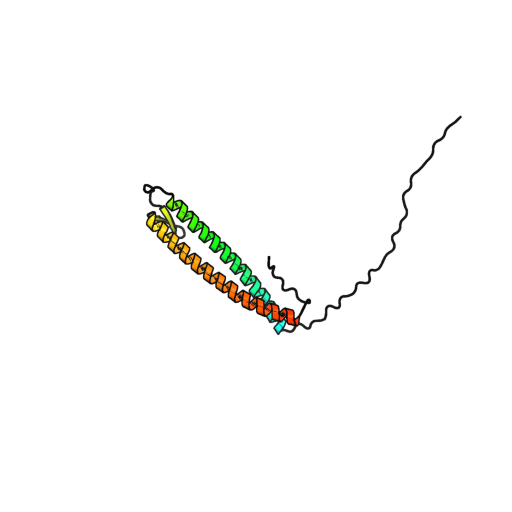593 1.00 83.50 83 PRO A CA 1
ATOM 640 C C . PRO A 1 83 ? 20.421 -3.539 -25.909 1.00 83.50 83 PRO A C 1
ATOM 642 O O . PRO A 1 83 ? 20.243 -2.973 -24.835 1.00 83.50 83 PRO A O 1
ATOM 645 N N . LYS A 1 84 ? 19.441 -4.218 -26.512 1.00 90.12 84 LYS A N 1
ATOM 646 C CA . LYS A 1 84 ? 18.095 -4.337 -25.945 1.00 90.12 84 LYS A CA 1
ATOM 647 C C . LYS A 1 84 ? 18.105 -4.880 -24.510 1.00 90.12 84 LYS A C 1
ATOM 649 O O . LYS A 1 84 ? 18.764 -5.881 -24.221 1.00 90.12 84 LYS A O 1
ATOM 654 N N . ILE A 1 85 ? 17.288 -4.268 -23.662 1.00 91.12 85 ILE A N 1
ATOM 655 C CA . ILE A 1 85 ? 17.145 -4.572 -22.242 1.00 91.12 85 ILE A CA 1
ATOM 656 C C . ILE A 1 85 ? 16.187 -5.759 -22.078 1.00 91.12 85 ILE A C 1
ATOM 658 O O . ILE A 1 85 ? 15.068 -5.716 -22.596 1.00 91.12 85 ILE A O 1
ATOM 662 N N . PRO A 1 86 ? 16.591 -6.842 -21.392 1.00 92.75 86 PRO A N 1
ATOM 663 C CA . PRO A 1 86 ? 15.699 -7.956 -21.104 1.00 92.75 86 PRO A CA 1
ATOM 664 C C . PRO A 1 86 ? 14.701 -7.573 -20.002 1.00 92.75 86 PRO A C 1
ATOM 666 O O . PRO A 1 86 ? 15.073 -7.407 -18.844 1.00 92.75 86 PRO A O 1
ATOM 669 N N . TYR A 1 87 ? 13.421 -7.485 -20.353 1.00 92.12 87 TYR A N 1
ATOM 670 C CA . TYR A 1 87 ? 12.321 -7.221 -19.428 1.00 92.12 87 TYR A CA 1
ATOM 671 C C . TYR A 1 87 ? 11.589 -8.520 -19.067 1.00 92.12 87 TYR A C 1
ATOM 673 O O . TYR A 1 87 ? 11.235 -9.307 -19.949 1.00 92.12 87 TYR A O 1
ATOM 681 N N . GLN A 1 88 ? 11.357 -8.755 -17.773 1.00 91.44 88 GLN A N 1
ATOM 682 C CA . GLN A 1 88 ? 10.708 -9.971 -17.279 1.00 91.44 88 GLN A CA 1
ATOM 683 C C . GLN A 1 88 ? 9.180 -9.838 -17.265 1.00 91.44 88 GLN A C 1
ATOM 685 O O . GLN A 1 88 ? 8.632 -8.927 -16.647 1.00 91.44 88 GLN A O 1
ATOM 690 N N . ILE A 1 89 ? 8.482 -10.800 -17.872 1.00 87.56 89 ILE A N 1
ATOM 691 C CA . ILE A 1 89 ? 7.021 -10.933 -17.810 1.00 87.56 89 ILE A CA 1
ATOM 692 C C . ILE A 1 89 ? 6.695 -12.356 -17.358 1.00 87.56 89 ILE A C 1
ATOM 694 O O . ILE A 1 89 ? 6.807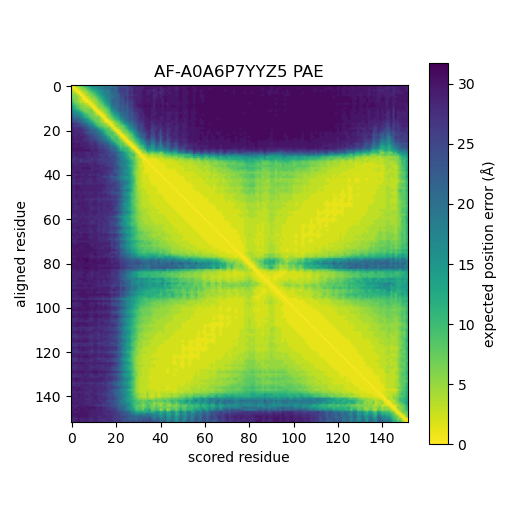 -13.309 -18.128 1.00 87.56 89 ILE A O 1
ATOM 698 N N . GLY A 1 90 ? 6.293 -12.509 -16.094 1.00 89.81 90 GLY A N 1
ATOM 699 C CA . GLY A 1 90 ? 6.115 -13.830 -15.487 1.00 89.81 90 GLY A CA 1
ATOM 700 C C . GLY A 1 90 ? 7.436 -14.605 -15.469 1.00 89.81 90 GLY A C 1
ATOM 701 O O . GLY A 1 90 ? 8.407 -14.149 -14.867 1.00 89.81 90 GLY A O 1
ATOM 702 N N . ASP A 1 91 ? 7.476 -15.741 -16.167 1.00 92.31 91 ASP A N 1
ATOM 703 C CA . ASP A 1 91 ? 8.642 -16.637 -16.218 1.00 92.31 91 ASP A CA 1
ATOM 704 C C . ASP A 1 91 ? 9.513 -16.456 -17.477 1.00 92.31 91 ASP A C 1
ATOM 706 O O . ASP A 1 91 ? 10.469 -17.204 -17.685 1.00 92.31 91 ASP A O 1
ATOM 710 N N . VAL A 1 92 ? 9.187 -15.495 -18.349 1.00 94.62 92 VAL A N 1
ATOM 711 C CA . VAL A 1 92 ? 9.910 -15.257 -19.610 1.00 94.62 92 VAL A CA 1
ATOM 712 C C . VAL A 1 92 ? 10.514 -13.856 -19.669 1.00 94.62 92 VAL A C 1
ATOM 714 O O . VAL A 1 92 ? 10.001 -12.920 -19.059 1.00 94.62 92 VAL A O 1
ATOM 717 N N . PHE A 1 93 ? 11.594 -13.709 -20.442 1.00 94.00 93 PHE A N 1
ATOM 718 C CA . PHE A 1 93 ? 12.243 -12.426 -20.717 1.00 94.00 93 PHE A CA 1
ATOM 719 C C . PHE A 1 93 ? 12.044 -12.021 -22.175 1.00 94.00 93 PHE A C 1
ATOM 721 O O . PHE A 1 93 ? 12.226 -12.838 -23.082 1.00 94.00 93 PHE A O 1
ATOM 728 N N . ILE A 1 94 ? 11.708 -10.753 -22.399 1.00 92.56 94 ILE A N 1
ATOM 729 C CA . ILE A 1 94 ? 11.559 -10.156 -23.727 1.00 92.56 94 ILE A CA 1
ATOM 730 C C . ILE A 1 94 ? 12.492 -8.951 -23.823 1.00 92.56 94 ILE A C 1
ATOM 732 O O . ILE A 1 94 ? 12.507 -8.097 -22.945 1.00 92.56 94 ILE A O 1
ATOM 736 N N . CYS A 1 95 ? 13.297 -8.892 -24.883 1.00 93.25 95 CYS A N 1
ATOM 737 C CA . CYS A 1 95 ? 14.249 -7.807 -25.084 1.00 93.25 95 CYS A CA 1
ATOM 738 C C . CYS A 1 95 ? 13.567 -6.594 -25.734 1.00 93.25 95 CYS A C 1
ATOM 740 O O . CYS A 1 95 ? 13.129 -6.676 -26.888 1.00 93.25 95 CYS A O 1
ATOM 742 N N . HIS A 1 96 ? 13.560 -5.467 -25.029 1.00 91.00 96 HIS A N 1
ATOM 743 C CA . HIS A 1 96 ? 12.995 -4.191 -25.467 1.00 91.00 96 HIS A CA 1
ATOM 744 C C . HIS A 1 96 ? 14.080 -3.134 -25.670 1.00 91.00 96 HIS A C 1
ATOM 746 O O . HIS A 1 96 ? 15.209 -3.280 -25.205 1.00 91.00 96 HIS A O 1
ATOM 752 N N . SER A 1 97 ? 13.763 -2.076 -26.409 1.00 93.12 97 SER A N 1
ATOM 753 C CA . SER A 1 97 ? 14.613 -0.880 -26.409 1.00 93.12 97 SER A CA 1
ATOM 754 C C . SER A 1 97 ? 14.601 -0.198 -25.034 1.00 93.12 97 SER A C 1
ATOM 756 O O . SER A 1 97 ? 13.743 -0.477 -24.192 1.00 93.12 97 SER A O 1
ATOM 758 N N . GLN A 1 98 ? 15.562 0.696 -24.806 1.00 91.88 98 GLN A N 1
ATOM 759 C CA . GLN A 1 98 ? 15.634 1.487 -23.579 1.00 91.88 98 GLN A CA 1
ATOM 760 C C . GLN A 1 98 ? 14.355 2.307 -23.366 1.00 91.88 98 GLN A C 1
ATOM 762 O O . GLN A 1 98 ? 13.746 2.212 -22.305 1.00 91.88 98 GLN A O 1
ATOM 767 N N . GLU A 1 99 ? 13.907 3.022 -24.402 1.00 92.19 99 GLU A N 1
ATOM 768 C CA . GLU A 1 99 ? 12.682 3.832 -24.389 1.00 92.19 99 GLU A CA 1
ATOM 769 C C . GLU A 1 99 ? 11.445 2.991 -24.043 1.00 92.19 99 GLU A C 1
ATOM 771 O O . GLU A 1 99 ? 10.744 3.292 -23.081 1.00 92.19 99 GLU A O 1
ATOM 776 N N . GLU A 1 100 ? 11.233 1.869 -24.742 1.00 92.31 100 GLU A N 1
ATOM 777 C CA . GLU A 1 100 ? 10.111 0.962 -24.455 1.00 92.31 100 GLU A CA 1
ATOM 778 C C . GLU A 1 100 ? 10.153 0.430 -23.015 1.00 92.31 100 GLU A C 1
ATOM 780 O O . GLU A 1 100 ? 9.117 0.314 -22.361 1.00 92.31 100 GLU A O 1
ATOM 785 N N . THR A 1 101 ? 11.344 0.101 -22.507 1.00 94.06 101 THR A N 1
ATOM 786 C CA . THR A 1 101 ? 11.493 -0.422 -21.142 1.00 94.06 101 THR A CA 1
ATOM 787 C C . THR A 1 101 ? 11.156 0.648 -20.105 1.00 94.06 101 THR A C 1
ATOM 789 O O . THR A 1 101 ? 10.447 0.357 -19.141 1.00 94.06 101 THR A O 1
ATOM 792 N N . LEU A 1 102 ? 11.608 1.886 -20.313 1.00 94.38 102 LEU A N 1
ATOM 793 C CA . LEU A 1 102 ? 11.293 3.017 -19.439 1.00 94.38 102 LEU A CA 1
ATOM 794 C C . LEU A 1 102 ? 9.788 3.319 -19.426 1.00 94.38 102 LEU A C 1
ATOM 796 O O . LEU A 1 102 ? 9.217 3.482 -18.348 1.00 94.38 102 LEU A O 1
ATOM 800 N N . ASP A 1 103 ? 9.123 3.292 -20.583 1.00 95.25 103 ASP A N 1
ATOM 801 C CA . ASP A 1 103 ? 7.668 3.469 -20.679 1.00 95.25 103 ASP A CA 1
ATOM 802 C C . ASP A 1 103 ? 6.901 2.380 -19.909 1.00 95.25 103 ASP A C 1
ATOM 804 O O . ASP A 1 103 ? 5.932 2.660 -19.192 1.00 95.25 103 ASP A O 1
ATOM 808 N N . MET A 1 104 ? 7.343 1.123 -20.014 1.00 94.06 104 MET A N 1
ATOM 809 C CA . MET A 1 104 ? 6.750 0.002 -19.280 1.00 94.06 104 MET A CA 1
ATOM 810 C C . MET A 1 104 ? 6.945 0.137 -17.765 1.00 94.06 104 MET A C 1
ATOM 812 O O . MET A 1 104 ? 6.010 -0.121 -16.997 1.00 94.06 104 MET A O 1
ATOM 816 N N . LEU A 1 105 ? 8.133 0.556 -17.320 1.00 95.19 105 LEU A N 1
ATOM 817 C CA . LEU A 1 105 ? 8.412 0.806 -15.906 1.00 95.19 105 LEU A CA 1
ATOM 818 C C . LEU A 1 105 ? 7.598 1.991 -15.373 1.00 95.19 105 LEU A C 1
ATOM 820 O O . LEU A 1 105 ? 7.055 1.904 -14.272 1.00 95.19 105 LEU A O 1
ATOM 824 N N . GLU A 1 106 ? 7.427 3.063 -16.148 1.00 95.94 106 GLU A N 1
ATOM 825 C CA . GLU A 1 106 ? 6.593 4.207 -15.764 1.00 95.94 106 GLU A CA 1
ATOM 826 C C . GLU A 1 106 ? 5.118 3.810 -15.617 1.00 95.94 106 GLU A C 1
ATOM 828 O O . GLU A 1 106 ? 4.470 4.145 -14.619 1.00 95.94 106 GLU A O 1
ATOM 833 N N . ALA A 1 107 ? 4.591 3.009 -16.547 1.00 96.06 107 ALA A N 1
ATOM 834 C CA . ALA A 1 107 ? 3.240 2.463 -16.443 1.00 96.06 107 ALA A CA 1
ATOM 835 C C . ALA A 1 107 ? 3.067 1.581 -15.191 1.00 96.06 107 ALA A C 1
ATOM 837 O O . ALA A 1 107 ? 2.051 1.684 -14.490 1.00 96.06 107 ALA A O 1
ATOM 838 N N . ALA A 1 108 ? 4.062 0.745 -14.875 1.00 95.62 108 ALA A N 1
ATOM 839 C CA . ALA A 1 108 ? 4.060 -0.087 -13.674 1.00 95.62 108 ALA A CA 1
ATOM 840 C C . ALA A 1 108 ? 4.098 0.758 -12.388 1.00 95.62 108 ALA A C 1
ATOM 842 O O . ALA A 1 108 ? 3.285 0.525 -11.487 1.00 95.62 108 ALA A O 1
ATOM 843 N N . LYS A 1 109 ? 4.966 1.779 -12.322 1.00 96.75 109 LYS A N 1
ATOM 844 C CA . LYS A 1 109 ? 5.041 2.728 -11.196 1.00 96.75 109 LYS A CA 1
ATOM 845 C C . LYS A 1 109 ? 3.709 3.433 -10.980 1.00 96.75 109 LYS A C 1
ATOM 847 O O . LYS A 1 109 ? 3.217 3.464 -9.853 1.00 96.75 109 LYS A O 1
ATOM 852 N N . LYS A 1 110 ? 3.083 3.945 -12.044 1.00 97.81 110 LYS A N 1
ATOM 853 C CA . LYS A 1 110 ? 1.771 4.599 -11.958 1.00 97.81 110 LYS A CA 1
ATOM 854 C C . LYS A 1 110 ? 0.703 3.664 -11.385 1.00 97.81 110 LYS A C 1
ATOM 856 O O . LYS A 1 110 ? 0.010 4.037 -10.443 1.00 97.81 110 LYS A O 1
ATOM 861 N N . ASN A 1 111 ? 0.607 2.437 -11.900 1.00 96.62 111 ASN A N 1
ATOM 862 C CA . ASN A 1 111 ? -0.355 1.450 -11.403 1.00 96.62 111 ASN A CA 1
ATOM 863 C C . ASN A 1 111 ? -0.134 1.124 -9.916 1.00 96.62 111 ASN A C 1
ATOM 865 O O . ASN A 1 111 ? -1.085 0.938 -9.155 1.00 96.62 111 ASN A O 1
ATOM 869 N N . LEU A 1 112 ? 1.128 1.047 -9.497 1.00 96.81 112 LEU A N 1
ATOM 870 C CA . LEU A 1 112 ? 1.488 0.754 -8.119 1.00 96.81 112 LEU A CA 1
ATOM 871 C C . LEU A 1 112 ? 1.181 1.931 -7.180 1.00 96.81 112 LEU A C 1
ATOM 873 O O . LEU A 1 112 ? 0.656 1.695 -6.093 1.00 96.81 112 LEU A O 1
ATOM 877 N N . ARG A 1 113 ? 1.413 3.177 -7.619 1.00 97.56 113 ARG A N 1
ATOM 878 C CA . ARG A 1 113 ? 1.017 4.405 -6.902 1.00 97.56 113 ARG A CA 1
ATOM 879 C C . ARG A 1 113 ? -0.491 4.451 -6.662 1.00 97.56 113 ARG A C 1
ATOM 881 O O . ARG A 1 113 ? -0.910 4.573 -5.517 1.00 97.56 113 ARG A O 1
ATOM 888 N N . GLU A 1 114 ? -1.296 4.221 -7.699 1.00 98.00 114 GLU A N 1
ATOM 889 C CA . GLU A 1 114 ? -2.764 4.175 -7.582 1.00 98.00 114 GLU A CA 1
ATOM 890 C C . GLU A 1 114 ? -3.232 3.099 -6.580 1.00 98.00 114 GLU A C 1
ATOM 892 O O . GLU A 1 114 ? -4.162 3.312 -5.799 1.00 98.00 114 GLU A O 1
ATOM 897 N N . LYS A 1 115 ? -2.568 1.934 -6.552 1.00 97.06 115 LYS A N 1
ATOM 898 C CA . LYS A 1 115 ? -2.851 0.877 -5.565 1.00 97.06 115 LYS A CA 1
ATOM 899 C C . LYS A 1 115 ? -2.481 1.287 -4.140 1.00 97.06 115 LYS A C 1
ATOM 901 O O . LYS A 1 115 ? -3.225 0.949 -3.221 1.00 97.06 115 LYS A O 1
ATOM 906 N N . VAL A 1 116 ? -1.346 1.960 -3.948 1.00 97.44 116 VAL A N 1
ATOM 907 C CA . VAL A 1 116 ? -0.926 2.473 -2.634 1.00 97.44 116 VAL A CA 1
ATOM 908 C C . VAL A 1 116 ? -1.943 3.489 -2.123 1.00 97.44 116 VAL A C 1
ATOM 910 O O . VAL A 1 116 ? -2.448 3.312 -1.018 1.00 97.44 116 VAL A O 1
ATOM 913 N N . GLU A 1 117 ? -2.330 4.463 -2.947 1.00 98.06 117 GLU A N 1
ATOM 914 C CA . GLU A 1 117 ? -3.335 5.476 -2.596 1.00 98.06 117 GLU A CA 1
ATOM 915 C C . GLU A 1 117 ? -4.680 4.839 -2.201 1.00 98.06 117 GLU A C 1
ATOM 917 O O . GLU A 1 117 ? -5.292 5.204 -1.193 1.00 98.06 117 GLU A O 1
ATOM 922 N N . ALA A 1 118 ? -5.130 3.823 -2.944 1.00 97.94 118 ALA A N 1
ATOM 923 C CA . ALA A 1 118 ? -6.360 3.101 -2.623 1.00 97.94 118 ALA A CA 1
ATOM 924 C C . ALA A 1 118 ? -6.280 2.344 -1.282 1.00 97.94 118 ALA A C 1
ATOM 926 O O . ALA A 1 118 ? -7.268 2.280 -0.540 1.00 97.94 118 ALA A O 1
ATOM 927 N N . LEU A 1 119 ? -5.124 1.758 -0.956 1.00 97.62 119 LEU A N 1
ATOM 928 C CA . LEU A 1 119 ? -4.909 1.076 0.322 1.00 97.62 119 LEU A CA 1
ATOM 929 C C . LEU A 1 119 ? -4.821 2.068 1.483 1.00 97.62 119 LEU A C 1
ATOM 931 O O . LEU A 1 119 ? -5.431 1.818 2.523 1.00 97.62 119 LEU A O 1
ATOM 935 N N . GLU A 1 120 ? -4.137 3.197 1.301 1.00 97.56 120 GLU A N 1
ATOM 936 C CA . GLU A 1 120 ? -4.055 4.277 2.292 1.00 97.56 120 GLU A CA 1
ATOM 937 C C . GLU A 1 120 ? -5.453 4.824 2.615 1.00 97.56 120 GLU A C 1
ATOM 939 O O . GLU A 1 120 ? -5.849 4.846 3.781 1.00 97.56 120 GLU A O 1
ATOM 944 N N . SER A 1 121 ? -6.275 5.100 1.598 1.00 97.94 121 SER A N 1
ATOM 945 C CA . SER A 1 121 ? -7.676 5.511 1.790 1.00 97.94 121 SER A CA 1
ATOM 946 C C . SER A 1 121 ? -8.505 4.468 2.561 1.00 97.94 121 SER A C 1
ATOM 948 O O . SER A 1 121 ? -9.357 4.798 3.399 1.00 97.94 121 SER A O 1
ATOM 950 N N . ARG A 1 122 ? -8.243 3.174 2.335 1.00 96.94 122 ARG A N 1
ATOM 951 C CA . ARG A 1 122 ? -8.898 2.094 3.084 1.00 96.94 122 ARG A CA 1
ATOM 952 C C . ARG A 1 122 ? -8.438 2.040 4.541 1.00 96.94 122 ARG A C 1
ATOM 954 O O . ARG A 1 122 ? -9.273 1.803 5.416 1.00 96.94 122 ARG A O 1
ATOM 961 N N . VAL A 1 123 ? -7.151 2.255 4.810 1.00 96.88 123 VAL A N 1
ATOM 962 C CA . VAL A 1 123 ? -6.613 2.364 6.176 1.00 96.88 123 VAL A CA 1
ATOM 963 C C . 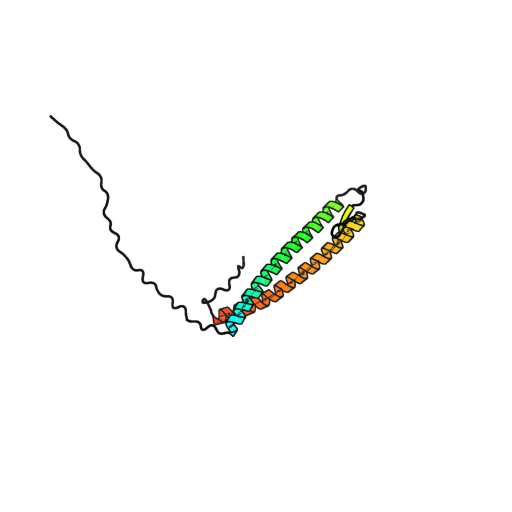VAL A 1 123 ? -7.256 3.539 6.903 1.00 96.88 123 VAL A C 1
ATOM 965 O O . VAL A 1 123 ? -7.721 3.359 8.029 1.00 96.88 123 VAL A O 1
ATOM 968 N N . GLU A 1 124 ? -7.362 4.704 6.266 1.00 97.06 124 GLU A N 1
ATOM 969 C CA . GLU A 1 124 ? -8.016 5.886 6.841 1.00 97.06 124 GLU A CA 1
ATOM 970 C C . GLU A 1 124 ? -9.479 5.611 7.197 1.00 97.06 124 GLU A C 1
ATOM 972 O O . GLU A 1 124 ? -9.911 5.873 8.321 1.00 97.06 124 GLU A O 1
ATOM 977 N N . SER A 1 125 ? -10.227 4.996 6.279 1.00 96.88 125 SER A N 1
ATOM 978 C CA . SER A 1 125 ? -11.636 4.646 6.491 1.00 96.88 125 SER A CA 1
ATOM 979 C C . SER A 1 125 ? -11.825 3.707 7.691 1.00 96.88 125 SER A C 1
ATOM 981 O O . SER A 1 125 ? -12.726 3.895 8.509 1.00 96.88 125 SER A O 1
ATOM 983 N N . ILE A 1 126 ? -10.969 2.688 7.831 1.00 94.62 126 ILE A N 1
ATOM 984 C CA . ILE A 1 126 ? -11.039 1.752 8.965 1.00 94.62 126 ILE A CA 1
ATOM 985 C C . ILE A 1 126 ? -10.576 2.435 10.260 1.00 94.62 126 ILE A C 1
ATOM 987 O O . ILE A 1 126 ? -11.151 2.174 11.319 1.00 94.62 126 ILE A O 1
ATOM 991 N N . SER A 1 127 ? -9.593 3.334 10.178 1.00 94.62 127 SER A N 1
ATOM 992 C CA . SER A 1 127 ? -9.085 4.103 11.320 1.00 94.62 127 SER A CA 1
ATOM 993 C C . SER A 1 127 ? -10.168 4.997 11.918 1.00 94.62 127 SER A C 1
ATOM 995 O O . SER A 1 127 ? -10.343 4.994 13.132 1.00 94.62 127 SER A O 1
ATOM 997 N N . GLN A 1 128 ? -10.968 5.671 11.086 1.00 95.94 128 GLN A N 1
ATOM 998 C CA . GLN A 1 128 ? -12.116 6.465 11.546 1.00 95.94 128 GLN A CA 1
ATOM 999 C C . GLN A 1 128 ? -13.111 5.607 12.343 1.00 95.94 128 GLN A C 1
ATOM 1001 O O . GLN A 1 128 ? -13.494 5.960 13.460 1.00 95.94 128 GLN A O 1
ATOM 1006 N N . VAL A 1 129 ? -13.457 4.422 11.824 1.00 94.38 129 VAL A N 1
ATOM 1007 C CA . VAL A 1 129 ? -14.340 3.471 12.521 1.00 94.38 129 VAL A CA 1
ATOM 1008 C C . VAL A 1 129 ? -13.722 2.989 13.838 1.00 94.38 129 VAL A C 1
ATOM 1010 O O . VAL A 1 129 ? -14.438 2.815 14.826 1.00 94.38 129 VAL A O 1
ATOM 1013 N N . LEU A 1 130 ? -12.408 2.752 13.882 1.00 92.88 130 LEU A N 1
ATOM 1014 C CA . LEU A 1 130 ? -11.717 2.372 15.116 1.00 92.88 130 LEU A CA 1
ATOM 1015 C C . LEU A 1 130 ? -11.736 3.491 16.154 1.00 92.88 130 LEU A C 1
ATOM 1017 O O . LEU A 1 130 ? -12.000 3.198 17.318 1.00 92.88 130 LEU A O 1
ATOM 1021 N N . SER A 1 131 ? -11.509 4.746 15.762 1.00 93.12 131 SER A N 1
ATOM 1022 C CA . SER A 1 131 ? -11.561 5.894 16.672 1.00 93.12 131 SER A CA 1
ATOM 1023 C C . SER A 1 131 ? -12.942 6.035 17.316 1.00 93.12 131 SER A C 1
ATOM 1025 O O . SER A 1 131 ? -13.042 6.189 18.534 1.00 93.12 131 SER A O 1
ATOM 1027 N N . GLU A 1 132 ? -14.016 5.895 16.534 1.00 93.62 132 GLU A N 1
ATOM 1028 C CA . GLU A 1 132 ? -15.387 5.911 17.058 1.00 93.62 132 GLU A CA 1
ATOM 1029 C C . GLU A 1 132 ? -15.646 4.761 18.040 1.00 93.62 132 GLU A C 1
ATOM 1031 O O . GLU A 1 132 ? -16.211 4.969 19.119 1.00 93.62 132 GLU A O 1
ATOM 1036 N N . LEU A 1 133 ? -15.210 3.543 17.700 1.00 92.44 133 LEU A N 1
ATOM 1037 C CA . LEU A 1 133 ? -15.341 2.380 18.581 1.00 92.44 133 LEU A CA 1
ATOM 1038 C C . LEU A 1 133 ? -14.523 2.546 19.868 1.00 92.44 133 LEU A C 1
ATOM 1040 O O . LEU A 1 133 ? -15.022 2.196 20.937 1.00 92.44 133 LEU A O 1
ATOM 1044 N N . LYS A 1 134 ? -13.314 3.117 19.785 1.00 90.94 134 LYS A N 1
ATOM 1045 C CA . LYS A 1 134 ? -12.438 3.405 20.931 1.00 90.94 134 LYS A CA 1
ATOM 1046 C C . LYS A 1 134 ? -13.160 4.325 21.915 1.00 90.94 134 LYS A C 1
ATOM 1048 O O . LYS A 1 134 ? -13.301 3.970 23.083 1.00 90.94 134 LYS A O 1
ATOM 1053 N N . VAL A 1 135 ? -13.713 5.444 21.440 1.00 92.31 135 VAL A N 1
ATOM 1054 C CA . VAL A 1 135 ? -14.470 6.390 22.282 1.00 92.31 135 VAL A CA 1
ATOM 1055 C C . VAL A 1 135 ? -15.672 5.713 22.942 1.00 92.31 135 VAL A C 1
ATOM 1057 O O . VAL A 1 135 ? -15.858 5.843 24.151 1.00 92.31 135 VAL A O 1
ATOM 1060 N N . GLN A 1 136 ? -16.468 4.953 22.184 1.00 90.75 136 GLN A N 1
ATOM 1061 C CA . GLN A 1 136 ? -17.646 4.267 22.729 1.00 90.75 136 GLN A CA 1
ATOM 1062 C C . GLN A 1 136 ? -17.288 3.240 23.809 1.00 90.75 136 GLN A C 1
ATOM 1064 O O . GLN A 1 136 ? -18.004 3.116 24.804 1.00 90.75 136 GLN A O 1
ATOM 1069 N N . LEU A 1 137 ? -16.204 2.490 23.610 1.00 90.19 137 LEU A N 1
ATOM 1070 C CA . LEU A 1 137 ? -15.770 1.453 24.539 1.00 90.19 137 LEU A CA 1
ATOM 1071 C C . LEU A 1 137 ? -15.151 2.063 25.806 1.00 90.19 137 LEU A C 1
ATOM 1073 O O . LEU A 1 137 ? -15.540 1.674 26.905 1.00 90.19 137 LEU A O 1
ATOM 1077 N N . TYR A 1 138 ? -14.284 3.074 25.693 1.00 90.00 138 TYR A N 1
ATOM 1078 C CA . TYR A 1 138 ? -13.723 3.756 26.869 1.00 90.00 138 TYR A CA 1
ATOM 1079 C C . TYR A 1 138 ? -14.771 4.548 27.657 1.00 90.00 138 TYR A C 1
ATOM 1081 O O . TYR A 1 138 ? -14.710 4.567 28.883 1.00 90.00 138 TYR A O 1
ATOM 1089 N N . ALA A 1 139 ? -15.772 5.141 26.998 1.00 90.00 139 ALA A N 1
ATOM 1090 C CA . ALA A 1 139 ? -16.870 5.817 27.693 1.00 90.00 139 ALA A CA 1
ATOM 1091 C C . ALA A 1 139 ? -17.694 4.863 28.577 1.00 90.00 139 ALA A C 1
ATOM 1093 O O . ALA A 1 139 ? -18.262 5.293 29.578 1.00 90.00 139 ALA A O 1
ATOM 1094 N N . LYS A 1 140 ? -17.765 3.575 28.212 1.00 86.62 140 LYS A N 1
ATOM 1095 C CA . LYS A 1 140 ? -18.555 2.568 28.931 1.00 86.62 140 LYS A CA 1
ATOM 1096 C C . LYS A 1 140 ? -17.744 1.769 29.949 1.00 86.62 140 LYS A C 1
ATOM 1098 O O . LYS A 1 140 ? -18.248 1.481 31.029 1.00 86.62 140 LYS A O 1
ATOM 1103 N N . PHE A 1 141 ? -16.515 1.396 29.602 1.00 86.06 141 PHE A N 1
ATOM 1104 C CA . PHE A 1 141 ? -15.677 0.510 30.412 1.00 86.06 141 PHE A CA 1
ATOM 1105 C C . PHE A 1 141 ? -14.570 1.244 31.178 1.00 86.06 141 PHE A C 1
ATOM 1107 O O . PHE A 1 141 ? -13.991 0.672 32.104 1.00 86.06 141 PHE A O 1
ATOM 1114 N N . GLY A 1 142 ? -14.272 2.499 30.831 1.00 83.19 142 GLY A N 1
ATOM 1115 C CA . GLY A 1 142 ? -13.205 3.278 31.454 1.00 83.19 142 GLY A CA 1
ATOM 1116 C C . GLY A 1 142 ? -11.869 2.536 31.418 1.00 83.19 142 GLY A C 1
ATOM 1117 O O . GLY A 1 142 ? -11.457 2.025 30.380 1.00 83.19 142 GLY A O 1
ATOM 1118 N N . ASN A 1 143 ? -11.227 2.423 32.581 1.00 80.00 143 ASN A N 1
ATOM 1119 C CA . ASN A 1 143 ? -9.940 1.740 32.745 1.00 80.00 143 ASN A CA 1
ATOM 1120 C C . ASN A 1 143 ? -10.056 0.206 32.853 1.00 80.00 143 ASN A C 1
ATOM 1122 O O . ASN A 1 143 ? -9.050 -0.460 33.081 1.00 80.00 143 ASN A O 1
ATOM 1126 N N . ASN A 1 144 ? -11.259 -0.369 32.726 1.00 79.56 144 ASN A N 1
ATOM 1127 C CA . ASN A 1 144 ? -11.471 -1.818 32.852 1.00 79.56 144 ASN A CA 1
ATOM 1128 C C . ASN A 1 144 ? -11.183 -2.592 31.552 1.00 79.56 144 ASN A C 1
ATOM 1130 O O . ASN A 1 144 ? -11.217 -3.821 31.555 1.00 79.56 144 ASN A O 1
ATOM 1134 N N . ILE A 1 145 ? -10.895 -1.900 30.444 1.00 79.00 145 ILE A N 1
ATOM 1135 C CA . ILE A 1 145 ? -10.482 -2.512 29.175 1.00 79.00 145 ILE A CA 1
ATOM 1136 C C . ILE A 1 145 ? -9.156 -1.922 28.702 1.00 79.00 145 ILE A C 1
ATOM 1138 O O . ILE A 1 145 ? -8.898 -0.732 28.870 1.00 79.00 145 ILE A O 1
ATOM 1142 N N . ASN A 1 146 ? -8.337 -2.756 28.064 1.00 78.19 146 ASN A N 1
ATOM 1143 C CA . ASN A 1 146 ? -7.129 -2.320 27.377 1.00 78.19 146 ASN A CA 1
ATOM 1144 C C . ASN A 1 146 ? -7.335 -2.473 25.868 1.00 78.19 146 ASN A C 1
ATOM 1146 O O . ASN A 1 146 ? -7.426 -3.594 25.371 1.00 78.19 146 ASN A O 1
ATOM 1150 N N . LEU A 1 147 ? -7.445 -1.349 25.159 1.00 76.06 147 LEU A N 1
ATOM 1151 C CA . LEU A 1 147 ? -7.596 -1.297 23.701 1.00 76.06 147 LEU A CA 1
ATOM 1152 C C . LEU A 1 147 ? -6.330 -0.779 23.008 1.00 76.06 147 LEU A C 1
ATOM 1154 O O . LEU A 1 147 ? -6.397 -0.328 21.865 1.00 76.06 147 LEU A O 1
ATOM 1158 N N . GLU A 1 148 ? -5.192 -0.822 23.699 1.00 65.62 148 GLU A N 1
ATOM 1159 C CA . GLU A 1 148 ? -3.897 -0.462 23.132 1.00 65.62 148 GLU A CA 1
ATOM 1160 C C . GLU A 1 148 ? -3.521 -1.499 22.066 1.00 65.62 148 GLU A C 1
ATOM 1162 O O . GLU A 1 148 ? -3.112 -2.620 22.365 1.00 65.62 148 GLU A O 1
ATOM 1167 N N . ALA A 1 149 ? -3.738 -1.127 20.809 1.00 55.69 149 ALA A N 1
ATOM 1168 C CA . ALA A 1 149 ? -2.929 -1.597 19.703 1.00 55.69 149 ALA A CA 1
ATOM 1169 C C . ALA A 1 149 ? -1.885 -0.501 19.508 1.00 55.69 149 ALA A C 1
ATOM 1171 O O . ALA A 1 149 ? -2.276 0.621 19.190 1.00 55.69 149 ALA A O 1
ATOM 1172 N N . ASP A 1 150 ? -0.627 -0.817 19.808 1.00 48.69 150 ASP A N 1
ATOM 1173 C CA . ASP A 1 150 ? 0.518 0.093 19.825 1.00 48.69 150 ASP A CA 1
ATOM 1174 C C . ASP A 1 150 ? 0.405 1.228 18.788 1.00 48.69 150 ASP A C 1
ATOM 1176 O O . ASP A 1 150 ? 0.526 1.025 17.579 1.00 48.69 150 ASP A O 1
ATOM 1180 N N . GLU A 1 151 ? 0.161 2.446 19.278 1.00 45.19 151 GLU A N 1
ATOM 1181 C CA . GLU A 1 151 ? 0.553 3.670 18.582 1.00 45.19 151 GLU A CA 1
ATOM 1182 C C . GLU A 1 151 ? 2.038 3.892 18.899 1.00 45.19 151 GLU A C 1
ATOM 1184 O O . GLU A 1 151 ? 2.399 4.623 19.823 1.00 45.19 151 GLU A O 1
ATOM 1189 N N . SER A 1 152 ? 2.921 3.190 18.191 1.00 39.75 152 SER A N 1
ATOM 1190 C CA . SER A 1 152 ? 4.362 3.469 18.136 1.00 39.75 152 SER A CA 1
ATOM 1191 C C . SER A 1 152 ? 4.915 3.104 16.768 1.00 39.75 152 SER A C 1
ATOM 1193 O O . SER A 1 152 ? 4.520 2.041 16.242 1.00 39.75 152 SER A O 1
#

pLDDT: mean 81.53, std 20.75, range [37.72, 98.06]

Organism: NCBI:txid1415580

Foldseek 3Di:
DDDDDDDDDDDDDDDDDDDDDPPPPPPLPPQDQDPVLVVLVVLLVVLLVVLVVLVVVLVVLVVVLVVLVVVLVVLVPDDPPDFFDFDDDPPDTDGHHSVVSNVVSVVVSVVSVVVSVVSVVVSVVSVVVNVVSVVVNCVRNPPSDDSDPDPD

Secondary structure (DSSP, 8-state):
--------------PPP-----------------HHHHHHHHHHHHHHHHHHHHHHHHHHHHHHHHHHHHHHHHHHTS-TT---EEEEETTEEEEE-HHHHHHHHHHHHHHHHHHHHHHHHHHHHHHHHHHHHHHHHHHHHGGG--------

Mean predicted aligned error: 12.9 Å

Sequence (152 aa):
MRFGSAPPRCGGQSSSPTMAATMKKAAAEDVNVTFEDQQKINKFARNTSRITELKEEIEDKKKQLQNLEDACDDIMMLDDETPKIPYQIGDVFICHSQEETLDMLEAAKKNLREKVEALESRVESISQVLSELKVQLYAKFGNNINLEADES